Protein AF-A0AA43YAU7-F1 (afdb_monomer_lite)

Organism: Clostridium botulinum (NCBI:txid1491)

Structure (mmCIF, N/CA/C/O backbone):
data_AF-A0AA43YAU7-F1
#
_entry.id   AF-A0AA43YAU7-F1
#
loop_
_atom_site.group_PDB
_atom_site.id
_atom_site.type_symbol
_atom_site.label_atom_id
_atom_site.label_alt_id
_atom_site.label_comp_id
_atom_site.label_asym_id
_atom_site.label_entity_id
_atom_site.label_seq_id
_atom_site.pdbx_PDB_ins_code
_atom_site.Cartn_x
_atom_site.Cartn_y
_atom_site.Cartn_z
_atom_site.occupancy
_atom_site.B_iso_or_equiv
_atom_site.auth_seq_id
_atom_site.auth_comp_id
_atom_site.auth_asym_id
_atom_site.auth_atom_id
_atom_site.pdbx_PDB_model_num
ATOM 1 N N . MET A 1 1 ? 38.675 -1.350 -55.666 1.00 52.44 1 MET A N 1
ATOM 2 C CA . MET A 1 1 ? 39.019 -1.628 -54.248 1.00 52.44 1 MET A CA 1
ATOM 3 C C . MET A 1 1 ? 38.585 -0.493 -53.308 1.00 52.44 1 MET A C 1
ATOM 5 O O . MET A 1 1 ? 37.856 -0.763 -52.362 1.00 52.44 1 MET A O 1
ATOM 9 N N . TYR A 1 2 ? 38.901 0.772 -53.619 1.00 46.19 2 TYR A N 1
ATOM 10 C CA . TYR A 1 2 ? 38.535 1.960 -52.819 1.00 46.19 2 TYR A CA 1
ATOM 11 C C . TYR A 1 2 ? 37.016 2.158 -52.594 1.00 46.19 2 TYR A C 1
ATOM 13 O O . TYR A 1 2 ? 36.570 2.400 -51.474 1.00 46.19 2 TYR A O 1
ATOM 21 N N . MET A 1 3 ? 36.189 1.950 -53.628 1.00 52.56 3 MET A N 1
ATOM 22 C CA . MET A 1 3 ? 34.719 2.039 -53.524 1.00 52.56 3 MET A CA 1
ATOM 23 C C . MET A 1 3 ? 34.093 0.997 -52.579 1.00 52.56 3 MET A C 1
ATOM 25 O O . MET A 1 3 ? 33.087 1.287 -51.937 1.00 52.56 3 MET A O 1
A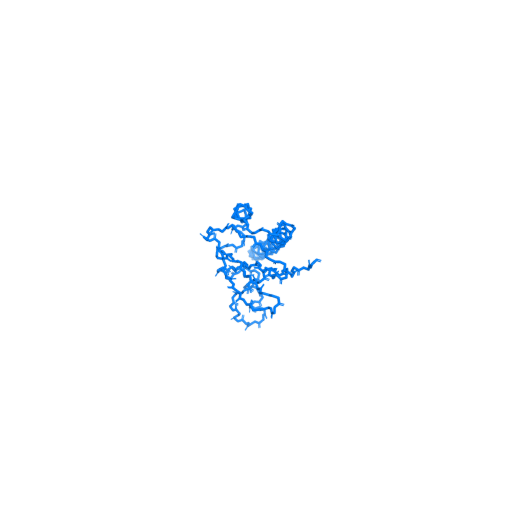TOM 29 N N . LYS A 1 4 ? 34.685 -0.202 -52.459 1.00 53.78 4 LYS A N 1
ATOM 30 C CA . LYS A 1 4 ? 34.192 -1.280 -51.578 1.00 53.78 4 LYS A CA 1
ATOM 31 C C . LYS A 1 4 ? 34.428 -0.930 -50.101 1.00 53.78 4 LYS A C 1
ATOM 33 O O . LYS A 1 4 ? 33.558 -1.150 -49.267 1.00 53.78 4 LYS A O 1
ATOM 38 N N . ILE A 1 5 ? 35.565 -0.294 -49.805 1.00 56.50 5 ILE A N 1
ATOM 39 C CA . ILE A 1 5 ? 35.937 0.181 -48.462 1.00 56.50 5 ILE A CA 1
ATOM 40 C C . ILE A 1 5 ? 35.021 1.335 -48.012 1.00 56.50 5 ILE A C 1
ATOM 42 O O . ILE A 1 5 ? 34.545 1.336 -46.879 1.00 56.50 5 ILE A O 1
ATOM 46 N N . LEU A 1 6 ? 34.707 2.284 -48.902 1.00 53.84 6 LEU A N 1
ATOM 47 C CA . LEU A 1 6 ? 33.777 3.391 -48.620 1.00 53.84 6 LEU A CA 1
ATOM 48 C C . LEU A 1 6 ? 32.323 2.925 -48.418 1.00 53.84 6 LEU A C 1
ATOM 50 O O . LEU A 1 6 ? 31.646 3.431 -47.523 1.00 53.84 6 LEU A O 1
ATOM 54 N N . LYS A 1 7 ? 31.846 1.943 -49.200 1.00 55.84 7 LYS A N 1
ATOM 55 C CA . LYS A 1 7 ? 30.512 1.336 -49.015 1.00 55.84 7 LYS A CA 1
ATOM 56 C C . LYS A 1 7 ? 30.394 0.618 -47.665 1.00 55.84 7 LYS A C 1
ATOM 58 O O . LYS A 1 7 ? 29.409 0.823 -46.961 1.00 55.84 7 LYS A O 1
ATOM 63 N N . ASN A 1 8 ? 31.423 -0.138 -47.270 1.00 57.25 8 ASN A N 1
ATOM 64 C CA . ASN A 1 8 ? 31.455 -0.836 -45.980 1.00 57.25 8 ASN A CA 1
ATOM 65 C C . ASN A 1 8 ? 31.486 0.133 -44.783 1.00 57.25 8 ASN A C 1
ATOM 67 O O . ASN A 1 8 ? 30.830 -0.124 -43.779 1.00 57.25 8 ASN A O 1
ATOM 71 N N . LYS A 1 9 ? 32.173 1.280 -44.896 1.00 59.69 9 LYS A N 1
ATOM 72 C CA . LYS A 1 9 ? 32.175 2.319 -43.847 1.00 59.69 9 LYS A CA 1
ATOM 73 C C . LYS A 1 9 ? 30.816 3.016 -43.677 1.00 59.69 9 LYS A C 1
ATOM 75 O O . LYS A 1 9 ? 30.432 3.304 -42.549 1.00 59.69 9 LYS A O 1
ATOM 80 N N . LYS A 1 10 ? 30.070 3.256 -44.767 1.00 60.78 10 LYS A N 1
ATOM 81 C CA . LYS A 1 10 ? 28.721 3.858 -44.703 1.00 60.78 10 LYS A CA 1
ATOM 82 C C . LYS A 1 10 ? 27.677 2.907 -44.100 1.00 60.78 10 LYS A C 1
ATOM 84 O O . LYS A 1 10 ? 26.858 3.357 -43.307 1.00 60.78 10 LYS A O 1
ATOM 89 N N . GLY A 1 11 ? 27.740 1.612 -44.425 1.00 64.62 11 GLY A N 1
ATOM 90 C CA . GLY A 1 11 ? 26.876 0.591 -43.813 1.00 64.62 11 GLY A CA 1
ATOM 91 C C . GLY A 1 11 ? 27.208 0.323 -42.340 1.00 64.62 11 GLY A C 1
ATOM 92 O O . GLY A 1 11 ? 26.307 0.177 -41.524 1.00 64.62 11 GLY A O 1
ATOM 93 N N . GLY A 1 12 ? 28.493 0.339 -41.967 1.00 74.81 12 GLY A N 1
ATOM 94 C CA . GLY A 1 12 ? 28.908 0.192 -40.568 1.00 74.81 12 GLY A CA 1
ATOM 95 C C . GLY A 1 12 ? 28.385 1.316 -39.668 1.00 74.81 12 GLY A C 1
ATOM 96 O O . GLY A 1 12 ? 27.906 1.047 -38.571 1.00 74.81 12 GLY A O 1
ATOM 97 N N . LEU A 1 13 ? 28.398 2.566 -40.149 1.00 78.00 13 LEU A N 1
ATOM 98 C CA . LEU A 1 13 ? 27.894 3.706 -39.380 1.00 78.00 13 LEU A CA 1
ATOM 99 C C . LEU A 1 13 ? 26.379 3.620 -39.128 1.00 78.00 13 LEU A C 1
ATOM 101 O O . LEU A 1 13 ? 25.940 3.919 -38.020 1.00 78.00 13 LEU A O 1
ATOM 105 N N . SER A 1 14 ? 25.582 3.176 -40.111 1.00 79.81 14 SER A N 1
ATOM 106 C CA . SER A 1 14 ? 24.131 3.023 -39.918 1.00 79.81 14 SER A CA 1
ATOM 107 C C . SER A 1 14 ? 23.800 1.922 -38.916 1.00 79.81 14 SER A C 1
ATOM 109 O O . SER A 1 14 ? 22.900 2.104 -38.107 1.00 79.81 14 SER A O 1
ATOM 111 N N . VAL A 1 15 ? 24.550 0.813 -38.941 1.00 82.69 15 VAL A N 1
ATOM 112 C CA . VAL A 1 15 ? 24.390 -0.292 -37.986 1.00 82.69 15 VAL A CA 1
ATOM 113 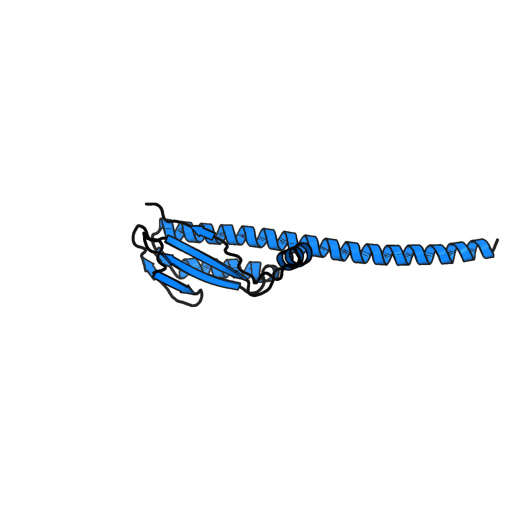C C . VAL A 1 15 ? 24.745 0.160 -36.571 1.00 82.69 15 VAL A C 1
ATOM 115 O O . VAL A 1 15 ? 24.022 -0.165 -35.632 1.00 82.69 15 VAL A O 1
ATOM 118 N N . ILE A 1 16 ? 25.814 0.945 -36.404 1.00 84.75 16 ILE A N 1
ATOM 119 C CA . ILE A 1 16 ? 26.189 1.503 -35.097 1.00 84.75 16 ILE A CA 1
ATOM 120 C C . ILE A 1 16 ? 25.074 2.419 -34.583 1.00 84.75 16 ILE A C 1
ATOM 122 O O . ILE A 1 16 ? 24.589 2.206 -33.478 1.00 84.75 16 ILE A O 1
ATOM 126 N N . LEU A 1 17 ? 24.601 3.364 -35.404 1.00 84.06 17 LEU A N 1
ATOM 127 C CA . LEU A 1 17 ? 23.515 4.283 -35.042 1.00 84.06 17 LEU A CA 1
ATOM 128 C C . LEU A 1 17 ? 22.223 3.551 -34.658 1.00 84.06 17 LEU A C 1
ATOM 130 O O . LEU A 1 17 ? 21.647 3.843 -33.611 1.00 84.06 17 LEU A O 1
ATOM 134 N N . SER A 1 18 ? 21.782 2.575 -35.460 1.00 86.50 18 SER A N 1
ATOM 135 C CA . SER A 1 18 ? 20.586 1.788 -35.138 1.00 86.50 18 SER A CA 1
ATOM 136 C C . SER A 1 18 ? 20.766 0.991 -33.849 1.00 86.50 18 SER A C 1
ATOM 138 O O . SER A 1 18 ? 19.855 0.942 -33.028 1.00 86.50 18 SER A O 1
ATOM 140 N N . SER A 1 19 ? 21.951 0.414 -33.636 1.00 87.69 19 SER A N 1
ATOM 141 C CA . SER A 1 19 ? 22.256 -0.352 -32.423 1.00 87.69 19 SER A CA 1
ATOM 142 C C . SER A 1 19 ? 22.254 0.538 -31.183 1.00 87.69 19 SER A C 1
ATOM 144 O O . SER A 1 19 ? 21.726 0.134 -30.153 1.00 87.69 19 SER A O 1
ATOM 146 N N . THR A 1 20 ? 22.780 1.763 -31.280 1.00 89.75 20 THR A N 1
ATOM 147 C CA . THR A 1 20 ? 22.747 2.734 -30.182 1.00 89.75 20 THR A CA 1
ATOM 148 C C . THR A 1 20 ? 21.315 3.119 -29.825 1.00 89.75 20 THR A C 1
ATOM 150 O O . THR A 1 20 ? 20.966 3.076 -28.652 1.00 89.75 20 THR A O 1
ATOM 153 N N . ILE A 1 21 ? 20.464 3.419 -30.813 1.00 91.25 21 ILE A N 1
ATOM 154 C CA . ILE A 1 21 ? 19.052 3.762 -30.570 1.00 91.25 21 ILE A CA 1
ATOM 155 C C . ILE A 1 21 ? 18.322 2.599 -29.891 1.00 91.25 21 ILE A C 1
ATOM 157 O O . ILE A 1 21 ? 17.640 2.802 -28.887 1.00 91.25 21 ILE A O 1
ATOM 161 N N . VAL A 1 22 ? 18.497 1.376 -30.401 1.00 92.25 22 VAL A N 1
ATOM 162 C CA . VAL A 1 22 ? 17.891 0.174 -29.812 1.00 92.25 22 VAL A CA 1
ATOM 163 C C . VAL A 1 22 ? 18.382 -0.031 -28.381 1.00 92.25 22 VAL A C 1
ATOM 165 O O . VAL A 1 22 ? 17.567 -0.249 -27.489 1.00 92.25 22 VAL A O 1
ATOM 168 N N . LEU A 1 23 ? 19.687 0.102 -28.128 1.00 92.00 23 LEU A N 1
ATOM 169 C CA . LEU A 1 23 ? 20.254 -0.032 -26.787 1.00 92.00 23 LEU A CA 1
ATOM 170 C C . LEU A 1 23 ? 19.676 1.012 -25.823 1.00 92.00 23 LEU A C 1
ATOM 172 O O . LEU A 1 23 ? 19.330 0.676 -24.691 1.00 92.00 23 LEU A O 1
ATOM 176 N N . THR A 1 24 ? 19.526 2.259 -26.270 1.00 90.25 24 THR A N 1
ATOM 177 C CA . THR A 1 24 ? 18.911 3.329 -25.480 1.00 90.25 24 THR A CA 1
ATOM 178 C C . THR A 1 24 ? 17.458 3.001 -25.132 1.00 90.25 24 THR A C 1
ATOM 180 O O . THR A 1 24 ? 17.089 3.083 -23.963 1.00 90.25 24 THR A O 1
ATOM 183 N N . ILE A 1 25 ? 16.651 2.558 -26.103 1.00 90.69 25 ILE A N 1
ATOM 184 C CA . ILE A 1 25 ? 15.255 2.151 -25.867 1.00 90.69 25 ILE A CA 1
ATOM 185 C C . ILE A 1 25 ? 15.189 0.976 -24.885 1.00 90.69 25 ILE A C 1
ATOM 187 O O . ILE A 1 25 ? 14.427 1.030 -23.922 1.00 90.69 25 ILE A O 1
ATOM 191 N N . CYS A 1 26 ? 16.021 -0.052 -25.076 1.00 89.75 26 CYS A N 1
ATOM 192 C CA . CYS A 1 26 ? 16.103 -1.187 -24.158 1.00 89.75 26 CYS A CA 1
ATOM 193 C C . CYS A 1 26 ? 16.473 -0.738 -22.740 1.00 89.75 26 CYS A C 1
ATOM 195 O O . CYS A 1 26 ? 15.868 -1.197 -21.778 1.00 89.75 26 CYS A O 1
ATOM 197 N N . THR A 1 27 ? 17.422 0.191 -22.598 1.00 90.94 27 THR A N 1
ATOM 198 C CA . THR A 1 27 ? 17.840 0.715 -21.288 1.00 90.94 27 THR A CA 1
ATOM 199 C C . THR A 1 27 ? 16.686 1.428 -20.585 1.00 90.94 27 THR A C 1
ATOM 201 O O . THR A 1 27 ? 16.439 1.172 -19.407 1.00 90.94 27 THR A O 1
ATOM 204 N N . PHE A 1 28 ? 15.929 2.263 -21.305 1.00 87.62 28 PHE A N 1
ATOM 205 C CA . PHE A 1 28 ? 14.731 2.899 -20.755 1.00 87.62 28 PHE A CA 1
ATOM 206 C C . PHE A 1 28 ? 13.661 1.876 -20.368 1.00 87.62 28 PHE A C 1
ATOM 208 O O . PHE A 1 28 ? 13.084 1.990 -19.290 1.00 87.62 28 PHE A O 1
ATOM 215 N N . ALA A 1 29 ? 13.433 0.851 -21.194 1.00 85.62 29 ALA A N 1
ATOM 216 C CA . ALA A 1 29 ? 12.490 -0.220 -20.882 1.00 85.62 29 ALA A CA 1
ATOM 217 C C . ALA A 1 29 ? 12.895 -0.989 -19.611 1.00 85.62 29 ALA A C 1
ATOM 219 O O . ALA A 1 29 ? 12.058 -1.209 -18.737 1.00 85.62 29 ALA A O 1
ATOM 220 N N . PHE A 1 30 ? 14.179 -1.333 -19.457 1.00 88.12 30 PHE A N 1
ATOM 221 C CA . PHE A 1 30 ? 14.697 -1.976 -18.245 1.00 88.12 30 PHE A CA 1
ATOM 222 C C . PHE A 1 30 ? 14.560 -1.092 -17.005 1.00 88.12 30 PHE A C 1
ATOM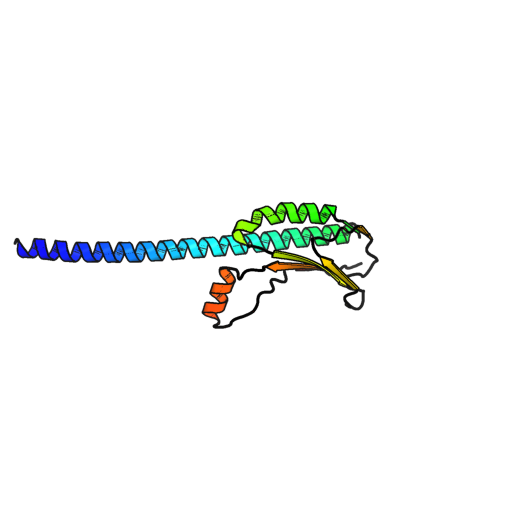 224 O O . PHE A 1 30 ? 14.094 -1.575 -15.976 1.00 88.12 30 PHE A O 1
ATOM 231 N N . MET A 1 31 ? 14.898 0.199 -17.095 1.00 86.88 31 MET A N 1
ATOM 232 C CA . MET A 1 31 ? 14.686 1.136 -15.985 1.00 86.88 31 MET A CA 1
ATOM 233 C C . MET A 1 31 ? 13.209 1.226 -15.587 1.00 86.88 31 MET A C 1
ATOM 235 O O . MET A 1 31 ? 12.892 1.287 -14.401 1.00 86.88 31 MET A O 1
ATOM 239 N N . TYR A 1 32 ? 12.304 1.200 -16.566 1.00 82.94 32 TYR A N 1
ATOM 240 C CA . TYR A 1 32 ? 10.868 1.255 -16.318 1.00 82.94 32 TYR A CA 1
ATOM 241 C C . TYR A 1 32 ? 10.355 -0.011 -15.621 1.00 82.94 32 TYR A C 1
ATOM 243 O O . TYR A 1 32 ? 9.613 0.086 -14.645 1.00 82.94 32 TYR A O 1
ATOM 251 N N . MET A 1 33 ? 10.787 -1.193 -16.077 1.00 83.25 33 MET A N 1
ATOM 252 C CA . MET A 1 33 ? 10.466 -2.470 -15.427 1.00 83.25 33 MET A CA 1
ATOM 253 C C . MET A 1 33 ? 10.995 -2.516 -13.992 1.00 83.25 33 MET A C 1
ATOM 255 O O . MET A 1 33 ? 10.253 -2.880 -13.085 1.00 83.25 33 MET A O 1
ATOM 259 N N . TYR A 1 34 ? 12.233 -2.066 -13.775 1.00 86.19 34 TYR A N 1
ATOM 260 C CA . TYR A 1 34 ? 12.823 -1.969 -12.441 1.00 86.19 34 TYR A CA 1
ATOM 261 C C . TYR A 1 34 ? 12.005 -1.058 -11.516 1.00 86.19 34 TYR A C 1
ATOM 263 O O . TYR A 1 34 ? 11.717 -1.423 -10.378 1.00 86.19 34 TYR A O 1
ATOM 271 N N . TYR A 1 35 ? 11.575 0.113 -12.000 1.00 82.62 35 TYR A N 1
ATOM 272 C CA . TYR A 1 35 ? 10.733 1.010 -11.206 1.00 82.62 35 TYR A CA 1
ATOM 273 C C . TYR A 1 35 ? 9.386 0.366 -10.859 1.00 82.62 35 TYR A C 1
ATOM 275 O O . TYR A 1 35 ? 8.932 0.475 -9.723 1.00 82.62 35 TYR A O 1
ATOM 283 N N . CYS A 1 36 ? 8.772 -0.347 -11.809 1.00 80.56 36 CYS A N 1
ATOM 284 C CA . CYS A 1 36 ? 7.526 -1.075 -11.573 1.00 80.56 36 CYS A CA 1
ATOM 285 C C . CYS A 1 36 ? 7.686 -2.153 -10.493 1.00 80.56 36 CYS A C 1
ATOM 287 O O . CYS A 1 36 ? 6.852 -2.246 -9.595 1.00 80.56 36 CYS A O 1
ATOM 289 N N . GLU A 1 37 ? 8.766 -2.933 -10.547 1.00 83.12 37 GLU A N 1
ATOM 290 C CA . GLU A 1 37 ? 9.068 -3.963 -9.549 1.00 83.12 37 GLU A CA 1
ATOM 291 C C . GLU A 1 37 ? 9.265 -3.357 -8.153 1.00 83.12 37 GLU A C 1
ATOM 293 O O . GLU A 1 37 ? 8.671 -3.824 -7.179 1.00 83.12 37 GLU A O 1
ATOM 298 N N . MET A 1 38 ? 10.031 -2.265 -8.056 1.00 83.69 38 MET A N 1
ATOM 299 C CA . MET A 1 38 ? 10.216 -1.540 -6.797 1.00 83.69 38 MET A CA 1
ATOM 300 C C . MET A 1 38 ? 8.900 -0.988 -6.257 1.00 83.69 38 MET A C 1
ATOM 302 O O . MET A 1 38 ? 8.642 -1.084 -5.058 1.00 83.69 38 MET A O 1
ATOM 306 N N . GLU A 1 39 ? 8.038 -0.458 -7.124 1.00 81.38 39 GLU A N 1
ATOM 307 C CA . GLU A 1 39 ? 6.720 0.030 -6.731 1.00 81.38 39 GLU A CA 1
ATOM 308 C C . GLU A 1 39 ? 5.847 -1.098 -6.155 1.00 81.38 39 GLU A C 1
ATOM 310 O O . GLU A 1 39 ? 5.254 -0.944 -5.084 1.00 81.38 39 GLU A O 1
ATOM 315 N N . MET A 1 40 ? 5.809 -2.258 -6.821 1.00 79.75 40 MET A N 1
ATOM 316 C CA . MET A 1 40 ? 5.076 -3.441 -6.357 1.00 79.75 40 MET A CA 1
ATOM 317 C C . MET A 1 40 ? 5.604 -3.949 -5.013 1.00 79.75 40 MET A C 1
ATOM 319 O O . MET A 1 40 ? 4.818 -4.236 -4.108 1.00 79.75 40 MET A O 1
ATOM 323 N N . HIS A 1 41 ? 6.926 -4.010 -4.852 1.00 84.94 41 HIS A N 1
ATOM 324 C CA . HIS A 1 41 ? 7.557 -4.412 -3.599 1.00 84.94 41 HIS A CA 1
ATOM 325 C C . HIS A 1 41 ? 7.235 -3.430 -2.461 1.00 84.94 41 HIS A C 1
ATOM 327 O O . HIS A 1 41 ? 6.874 -3.847 -1.359 1.00 84.94 41 HIS A O 1
ATOM 333 N N . CYS A 1 42 ? 7.305 -2.120 -2.722 1.00 83.06 42 CYS A N 1
ATOM 334 C CA . CYS A 1 42 ? 6.938 -1.093 -1.745 1.00 83.06 42 CYS A CA 1
ATOM 335 C C . CYS A 1 42 ? 5.478 -1.240 -1.311 1.00 83.06 42 CYS A C 1
ATOM 337 O O . CYS A 1 42 ? 5.201 -1.251 -0.115 1.00 83.06 42 CYS A O 1
ATOM 339 N N . ARG A 1 43 ? 4.552 -1.427 -2.260 1.00 79.62 43 ARG A N 1
ATOM 340 C CA . ARG A 1 43 ? 3.136 -1.676 -1.953 1.00 79.62 43 ARG A CA 1
ATOM 341 C C . ARG A 1 43 ? 2.961 -2.916 -1.081 1.00 79.62 43 ARG A C 1
ATOM 343 O O . ARG A 1 43 ? 2.288 -2.841 -0.063 1.00 79.62 43 ARG A O 1
ATOM 350 N N . SER A 1 44 ? 3.612 -4.029 -1.418 1.00 82.69 44 SER A N 1
ATOM 351 C CA . SER A 1 44 ? 3.539 -5.248 -0.604 1.00 82.69 44 SER A CA 1
ATOM 352 C C . SER A 1 44 ? 4.022 -5.017 0.831 1.00 82.69 44 SER A C 1
ATOM 354 O O . SER A 1 44 ? 3.396 -5.489 1.778 1.00 82.69 44 SER A O 1
ATOM 356 N N . ASN A 1 45 ? 5.113 -4.272 1.009 1.00 85.44 45 ASN A N 1
ATOM 357 C CA . ASN A 1 45 ? 5.626 -3.941 2.337 1.00 85.44 45 ASN A CA 1
ATOM 358 C C . ASN A 1 45 ? 4.676 -3.034 3.118 1.00 85.44 45 ASN A C 1
ATOM 360 O O . ASN A 1 45 ? 4.463 -3.265 4.305 1.00 85.44 45 ASN A O 1
ATOM 364 N N . LEU A 1 46 ? 4.080 -2.036 2.464 1.00 82.56 46 LEU A N 1
ATOM 365 C CA . LEU A 1 46 ? 3.091 -1.168 3.096 1.00 82.56 46 LEU A CA 1
ATOM 366 C C . LEU A 1 46 ? 1.840 -1.932 3.513 1.00 82.56 46 LEU A C 1
ATOM 368 O O . LEU A 1 46 ? 1.378 -1.748 4.634 1.00 82.56 46 LEU A O 1
ATOM 372 N N . ASN A 1 47 ? 1.349 -2.839 2.666 1.00 82.00 47 ASN A N 1
ATOM 373 C CA . ASN A 1 47 ? 0.240 -3.724 3.013 1.00 82.00 47 ASN A CA 1
ATOM 374 C C . ASN A 1 47 ? 0.569 -4.543 4.269 1.00 82.00 47 ASN A C 1
ATOM 376 O O . ASN A 1 47 ? -0.246 -4.630 5.183 1.00 82.00 47 ASN A O 1
ATOM 380 N N . ASN A 1 48 ? 1.780 -5.102 4.347 1.00 84.12 48 ASN A N 1
ATOM 381 C CA . ASN A 1 48 ? 2.220 -5.867 5.513 1.00 84.12 48 ASN A CA 1
ATOM 382 C C . ASN A 1 48 ? 2.316 -5.003 6.778 1.00 84.12 48 ASN A C 1
ATOM 384 O O . ASN A 1 48 ? 1.896 -5.449 7.843 1.00 84.12 48 ASN A O 1
ATOM 388 N N . LEU A 1 49 ? 2.835 -3.777 6.667 1.00 84.50 49 LEU A N 1
ATOM 389 C CA . LEU A 1 49 ? 2.919 -2.836 7.787 1.00 84.50 49 LEU A CA 1
ATOM 390 C C . LEU A 1 49 ? 1.529 -2.421 8.279 1.00 84.50 49 LEU A C 1
ATOM 392 O O . LEU A 1 49 ? 1.270 -2.506 9.474 1.00 84.50 49 LEU A O 1
ATOM 396 N N . MET A 1 50 ? 0.617 -2.055 7.374 1.00 82.69 50 MET A N 1
ATOM 397 C CA . MET A 1 50 ? -0.774 -1.723 7.717 1.00 82.69 50 MET A CA 1
ATOM 398 C C . MET A 1 50 ? -1.492 -2.913 8.355 1.00 82.69 50 MET A C 1
ATOM 400 O O . MET A 1 50 ? -2.236 -2.756 9.320 1.00 82.69 50 MET A O 1
ATOM 404 N N . TYR A 1 51 ? -1.259 -4.123 7.844 1.00 83.94 51 TYR A N 1
ATOM 405 C CA . TYR A 1 51 ? -1.824 -5.338 8.418 1.00 83.94 51 TYR A CA 1
ATOM 406 C C . TYR A 1 51 ? -1.302 -5.607 9.835 1.00 83.94 51 TYR A C 1
ATOM 408 O O . TYR A 1 51 ? -2.079 -5.954 10.722 1.00 83.94 51 TYR A O 1
ATOM 416 N N . GLN A 1 52 ? 0.002 -5.433 10.067 1.00 84.31 52 GLN A N 1
ATOM 417 C CA . GLN A 1 52 ? 0.590 -5.533 11.405 1.00 84.31 52 GLN A CA 1
ATOM 418 C C . GLN A 1 52 ? 0.014 -4.474 12.344 1.00 84.31 52 GLN A C 1
ATOM 420 O O . GLN A 1 52 ? -0.361 -4.804 13.465 1.00 84.31 52 GLN A O 1
ATOM 425 N N . GLU A 1 53 ? -0.151 -3.244 11.862 1.00 83.81 53 GLU A N 1
ATOM 426 C CA . GLU A 1 53 ? -0.755 -2.154 12.624 1.00 83.81 53 GLU A CA 1
ATOM 427 C C . GLU A 1 53 ? -2.185 -2.500 13.062 1.00 83.81 53 GLU A C 1
ATOM 429 O O . GLU A 1 53 ? -2.513 -2.436 14.247 1.00 83.81 53 GLU A O 1
ATOM 434 N N . LEU A 1 54 ? -3.024 -2.960 12.127 1.00 84.06 54 LEU A N 1
ATOM 435 C CA . LEU A 1 54 ? -4.387 -3.410 12.424 1.00 84.06 54 LEU A CA 1
ATOM 436 C C . LEU A 1 54 ? -4.407 -4.601 13.387 1.00 84.06 54 LEU A C 1
ATOM 438 O O . LEU A 1 54 ? -5.278 -4.671 14.255 1.00 84.06 54 LEU A O 1
ATOM 442 N N . LYS A 1 55 ? -3.443 -5.521 13.277 1.00 84.12 55 LYS A N 1
ATOM 443 C CA . LYS A 1 55 ? -3.312 -6.657 14.194 1.00 84.12 55 LYS A CA 1
ATOM 444 C C . LYS A 1 55 ? -2.958 -6.201 15.610 1.00 84.12 55 LYS A C 1
ATOM 446 O O . LYS A 1 55 ? -3.546 -6.707 16.564 1.00 84.12 55 LYS A O 1
ATOM 451 N N . ASP A 1 56 ? -2.056 -5.237 15.753 1.00 84.00 56 ASP A N 1
ATOM 452 C CA . ASP A 1 56 ? -1.674 -4.677 17.050 1.00 84.00 56 ASP A CA 1
ATOM 453 C C . ASP A 1 56 ? -2.832 -3.899 17.680 1.00 84.00 56 ASP A C 1
ATOM 455 O O . ASP A 1 56 ? -3.103 -4.049 18.874 1.00 84.00 56 ASP A O 1
ATOM 459 N N . ILE A 1 57 ? -3.570 -3.126 16.879 1.00 83.69 57 ILE A N 1
ATOM 460 C CA . ILE A 1 57 ? -4.800 -2.450 17.310 1.00 83.69 57 ILE A CA 1
ATOM 461 C C . ILE A 1 57 ? -5.844 -3.482 17.759 1.00 83.69 57 ILE A C 1
ATOM 463 O O . ILE A 1 57 ? -6.461 -3.324 18.813 1.00 83.69 57 ILE A O 1
ATOM 467 N N . SER A 1 58 ? -6.011 -4.570 17.001 1.00 81.25 58 SER A N 1
ATOM 468 C CA . SER A 1 58 ? -6.937 -5.658 17.331 1.00 81.25 58 SER A CA 1
ATOM 469 C C . SER A 1 58 ? -6.556 -6.387 18.614 1.00 81.25 58 SER A C 1
ATOM 471 O O . SER A 1 58 ? -7.433 -6.700 19.417 1.00 81.25 58 SER A O 1
ATOM 473 N N . TYR A 1 59 ? -5.269 -6.660 18.822 1.00 82.19 59 TYR A N 1
ATOM 474 C CA . TYR A 1 59 ? -4.782 -7.346 20.015 1.00 82.19 59 TYR A CA 1
ATOM 475 C C . TYR A 1 59 ? -4.920 -6.468 21.264 1.00 82.19 59 TYR A C 1
ATOM 477 O O . TYR A 1 59 ? -5.422 -6.918 22.294 1.00 82.19 59 TYR A O 1
ATOM 485 N N . ASN A 1 60 ? -4.528 -5.196 21.160 1.00 83.44 60 ASN A N 1
ATOM 486 C CA . ASN A 1 60 ? -4.561 -4.256 22.279 1.00 83.44 60 ASN A CA 1
ATOM 487 C C . ASN A 1 60 ? -5.954 -3.658 22.530 1.00 83.44 60 ASN A C 1
ATOM 489 O O . ASN A 1 60 ? -6.181 -3.071 23.587 1.00 83.44 60 ASN A O 1
ATOM 493 N N . LYS A 1 61 ? -6.884 -3.807 21.575 1.00 84.50 61 LYS A N 1
ATOM 494 C CA . LYS A 1 61 ? -8.227 -3.198 21.581 1.00 84.50 61 LYS A CA 1
ATOM 495 C C . LYS A 1 61 ? -8.171 -1.681 21.766 1.00 84.50 61 LYS A C 1
ATOM 497 O O . LYS A 1 61 ? -9.031 -1.082 22.412 1.00 84.50 61 LYS A O 1
ATOM 502 N N . GLU A 1 62 ? -7.134 -1.060 21.220 1.00 85.31 62 GLU A N 1
ATOM 503 C CA . GLU A 1 62 ? -6.853 0.356 21.412 1.00 85.31 62 GLU A CA 1
ATOM 504 C C . GLU A 1 62 ? -6.194 0.926 20.158 1.00 85.31 62 GLU A C 1
ATOM 506 O O . GLU A 1 62 ? -5.192 0.401 19.669 1.00 85.31 62 GLU A O 1
ATOM 511 N N . LEU A 1 63 ? -6.771 2.006 19.645 1.00 84.69 63 LEU A N 1
ATOM 512 C CA . LEU A 1 63 ? -6.248 2.778 18.534 1.00 84.69 63 LEU A CA 1
ATOM 513 C C . LEU A 1 63 ? -5.501 3.990 19.104 1.00 84.69 63 LEU A C 1
ATOM 515 O O . LEU A 1 63 ? -6.118 4.919 19.627 1.00 84.69 63 LEU A O 1
ATOM 519 N N . LYS A 1 64 ? -4.166 3.965 19.023 1.00 84.19 64 LYS A N 1
ATOM 520 C CA . LYS A 1 64 ? -3.279 5.010 19.559 1.00 84.19 64 LYS A CA 1
ATOM 521 C C . LYS A 1 64 ? -2.604 5.794 18.454 1.00 84.19 64 LYS A C 1
ATOM 523 O O . LYS A 1 64 ? -2.069 5.202 17.519 1.00 84.19 64 LYS A O 1
ATOM 528 N N . ASN A 1 65 ? -2.458 7.095 18.674 1.00 81.62 65 ASN A N 1
ATOM 529 C CA . ASN A 1 65 ? -1.627 7.938 17.823 1.00 81.62 65 ASN A CA 1
ATOM 530 C C . ASN A 1 65 ? -0.172 7.426 17.704 1.00 81.62 65 ASN A C 1
ATOM 532 O O . ASN A 1 65 ? 0.406 7.458 16.626 1.00 81.62 65 ASN A O 1
ATOM 536 N N . SER A 1 66 ? 0.417 6.864 18.769 1.00 78.94 66 SER A N 1
ATOM 537 C CA . SER A 1 66 ? 1.800 6.348 18.737 1.00 78.94 66 SER A CA 1
ATOM 538 C C . SER A 1 66 ? 2.012 5.211 17.730 1.00 78.94 66 SER A C 1
ATOM 540 O O . SER A 1 66 ? 3.080 5.093 17.132 1.00 78.94 66 SER A O 1
ATOM 542 N N . THR A 1 67 ? 0.995 4.365 17.551 1.00 74.81 67 THR A N 1
ATOM 543 C CA . THR A 1 67 ? 1.013 3.259 16.587 1.00 74.81 67 THR A CA 1
ATOM 544 C C . THR A 1 67 ? 1.060 3.812 15.158 1.00 74.81 67 THR A C 1
ATOM 546 O O . THR A 1 67 ? 1.867 3.375 14.337 1.00 74.81 67 THR A O 1
ATOM 549 N N . HIS A 1 68 ? 0.312 4.886 14.919 1.00 77.50 68 HIS A N 1
ATOM 550 C CA . HIS A 1 68 ? 0.285 5.581 13.642 1.00 77.50 68 HIS A CA 1
ATOM 551 C C . HIS A 1 68 ? 1.515 6.447 13.367 1.00 77.50 68 HIS A C 1
ATOM 553 O O . HIS A 1 68 ? 1.971 6.529 12.229 1.00 77.50 68 HIS A O 1
ATOM 559 N N . GLU A 1 69 ? 2.115 7.060 14.386 1.00 79.88 69 GLU A N 1
ATOM 560 C CA . GLU A 1 69 ? 3.386 7.777 14.244 1.00 79.88 69 GLU A CA 1
ATOM 561 C C . GLU A 1 69 ? 4.510 6.847 13.771 1.00 79.88 69 GLU A C 1
ATOM 563 O O . GLU A 1 69 ? 5.312 7.226 12.910 1.00 79.88 69 GLU A O 1
ATOM 568 N N . PHE A 1 70 ? 4.546 5.614 14.289 1.00 78.38 70 PHE A N 1
ATOM 569 C CA . PHE A 1 70 ? 5.470 4.586 13.819 1.00 78.38 70 PHE A CA 1
ATOM 570 C C . PHE A 1 70 ? 5.216 4.245 12.347 1.00 78.38 70 PHE A C 1
ATOM 572 O O . PHE A 1 70 ? 6.150 4.284 11.540 1.00 78.38 70 PHE A O 1
ATOM 579 N N . PHE A 1 71 ? 3.957 4.002 11.977 1.00 78.56 71 PHE A N 1
ATOM 580 C CA . PHE A 1 71 ? 3.574 3.746 10.593 1.00 78.56 71 PHE A CA 1
ATOM 581 C C . PHE A 1 71 ? 3.973 4.899 9.663 1.00 78.56 71 PHE A C 1
ATOM 583 O O . PHE A 1 71 ? 4.678 4.680 8.682 1.00 78.56 71 PHE A O 1
ATOM 590 N N . ASN A 1 72 ? 3.640 6.146 10.006 1.00 78.88 72 ASN A N 1
ATOM 591 C CA . ASN A 1 72 ? 4.009 7.334 9.232 1.00 78.88 72 ASN A CA 1
ATOM 592 C C . ASN A 1 72 ? 5.527 7.494 9.071 1.00 78.88 72 ASN A C 1
ATOM 594 O O . ASN A 1 72 ? 6.001 7.957 8.030 1.00 78.88 72 ASN A O 1
ATOM 598 N N . LYS A 1 73 ? 6.313 7.125 10.085 1.00 83.69 73 LYS A N 1
ATOM 599 C CA . LYS A 1 73 ? 7.776 7.151 9.999 1.00 83.69 73 LYS A CA 1
ATOM 600 C C . LYS A 1 73 ? 8.304 6.116 9.006 1.00 83.69 73 LYS A C 1
ATOM 602 O O . LYS A 1 73 ? 9.184 6.448 8.212 1.00 83.69 73 LYS A O 1
ATOM 607 N N . GLU A 1 74 ? 7.775 4.897 9.033 1.00 81.31 74 GLU A N 1
ATOM 608 C CA . GLU A 1 74 ? 8.170 3.837 8.100 1.00 81.31 74 GLU A CA 1
ATOM 609 C C . GLU A 1 74 ? 7.684 4.131 6.673 1.00 81.31 74 GLU A C 1
ATOM 611 O O . GLU A 1 74 ? 8.463 4.038 5.726 1.00 81.31 74 GLU A O 1
ATOM 616 N N . MET A 1 75 ? 6.450 4.614 6.523 1.00 78.50 75 MET A N 1
ATOM 617 C CA . MET A 1 75 ? 5.849 5.088 5.271 1.00 78.50 75 MET A CA 1
ATOM 618 C C . MET A 1 75 ? 6.730 6.092 4.518 1.00 78.50 75 MET A C 1
ATOM 620 O O . MET A 1 75 ? 6.898 5.984 3.302 1.00 78.50 75 MET A O 1
ATOM 624 N N . LYS A 1 76 ? 7.341 7.054 5.228 1.00 81.88 76 LYS A N 1
ATOM 625 C CA . LYS A 1 76 ? 8.210 8.080 4.622 1.00 81.88 76 LYS A CA 1
ATOM 626 C C . LYS A 1 76 ? 9.385 7.494 3.839 1.00 81.88 76 LYS A C 1
ATOM 628 O O . LYS A 1 76 ? 9.856 8.129 2.900 1.00 81.88 76 LYS A O 1
ATOM 633 N N . ARG A 1 77 ? 9.841 6.284 4.180 1.00 81.62 77 ARG A N 1
ATOM 634 C CA . ARG A 1 77 ? 10.922 5.590 3.457 1.00 81.62 77 ARG A CA 1
ATOM 635 C C . ARG A 1 77 ? 10.508 5.175 2.045 1.00 81.62 77 ARG A C 1
ATOM 637 O O . ARG A 1 77 ? 11.367 5.025 1.182 1.00 81.62 77 ARG A O 1
ATOM 644 N N . TYR A 1 78 ? 9.207 5.028 1.805 1.00 78.31 78 TYR A N 1
ATOM 645 C CA . TYR A 1 78 ? 8.646 4.548 0.546 1.00 78.31 78 TYR A CA 1
ATOM 646 C C . TYR A 1 78 ? 8.135 5.675 -0.368 1.00 78.31 78 TYR A C 1
ATOM 648 O O . TYR A 1 78 ? 7.837 5.411 -1.532 1.00 78.31 78 TYR A O 1
ATOM 656 N N . LEU A 1 79 ? 8.094 6.930 0.112 1.00 74.75 79 LEU A N 1
ATOM 657 C CA . LEU A 1 79 ? 7.592 8.105 -0.626 1.00 74.75 7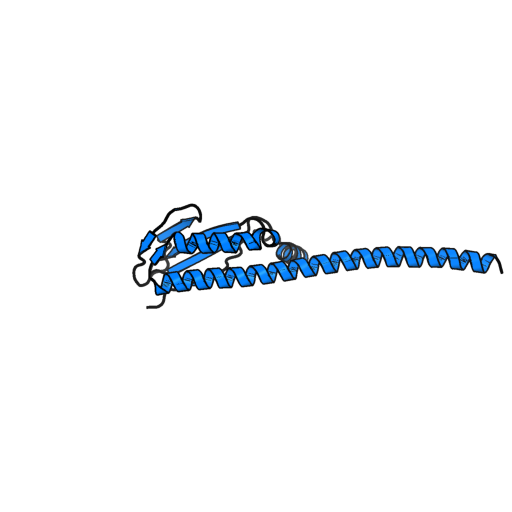9 LEU A CA 1
ATOM 658 C C . LEU A 1 79 ? 8.220 8.273 -2.017 1.00 74.75 79 LEU A C 1
ATOM 660 O O . LEU A 1 79 ? 7.516 8.584 -2.973 1.00 74.75 79 LEU A O 1
ATOM 664 N N . ASN A 1 80 ? 9.522 8.007 -2.152 1.00 73.19 80 ASN A N 1
ATOM 665 C CA . ASN A 1 80 ? 10.237 8.138 -3.429 1.00 73.19 80 ASN A CA 1
ATOM 666 C C . ASN A 1 80 ? 9.722 7.182 -4.526 1.00 73.19 80 ASN A C 1
ATOM 668 O O . ASN A 1 80 ? 9.966 7.418 -5.709 1.00 73.19 80 ASN A O 1
ATOM 672 N N . PHE A 1 81 ? 9.027 6.108 -4.143 1.00 73.56 81 PHE A N 1
ATOM 673 C CA . PHE A 1 81 ? 8.521 5.084 -5.059 1.00 73.56 81 PHE A CA 1
ATOM 674 C C . PHE A 1 81 ? 7.004 5.149 -5.231 1.00 73.56 81 PHE A C 1
ATOM 676 O O . PHE A 1 81 ? 6.499 4.922 -6.324 1.00 73.56 81 PHE A O 1
ATOM 683 N N . ILE A 1 82 ? 6.270 5.464 -4.162 1.00 72.25 82 ILE A N 1
ATOM 684 C CA . ILE A 1 82 ? 4.798 5.457 -4.167 1.00 72.25 82 ILE A CA 1
ATOM 685 C C . ILE A 1 82 ? 4.179 6.848 -4.379 1.00 72.25 82 ILE A C 1
ATOM 687 O O . ILE A 1 82 ? 2.981 6.942 -4.638 1.00 72.25 82 ILE A O 1
ATOM 691 N N . GLY A 1 83 ? 4.976 7.917 -4.266 1.00 74.75 83 GLY A N 1
ATOM 692 C CA . GLY A 1 83 ? 4.507 9.301 -4.317 1.00 74.75 83 GLY A CA 1
ATOM 693 C C . GLY A 1 83 ? 3.675 9.710 -3.098 1.00 74.75 83 GLY A C 1
ATOM 694 O O . GLY A 1 83 ? 3.695 9.057 -2.055 1.00 74.75 83 GLY A O 1
ATOM 695 N N . ASP A 1 84 ? 2.940 10.814 -3.230 1.00 75.69 84 ASP A N 1
ATOM 696 C CA . ASP A 1 84 ? 2.073 11.319 -2.164 1.00 75.69 84 ASP A CA 1
ATOM 697 C C . ASP A 1 84 ? 0.876 10.395 -1.914 1.00 75.69 84 ASP A C 1
ATOM 699 O O . ASP A 1 84 ? 0.255 9.875 -2.846 1.00 75.69 84 ASP A O 1
ATOM 703 N N . TYR A 1 85 ? 0.498 10.258 -0.646 1.00 75.81 85 TYR A N 1
ATOM 704 C CA . TYR A 1 85 ? -0.619 9.429 -0.208 1.00 75.81 85 TYR A CA 1
ATOM 705 C C . TYR A 1 85 ? -1.472 10.145 0.847 1.00 75.81 85 TYR A C 1
ATOM 707 O O . TYR A 1 85 ? -1.013 11.061 1.528 1.00 75.81 85 TYR A O 1
ATOM 715 N N . ASN A 1 86 ? -2.719 9.704 0.978 1.00 78.12 86 ASN A N 1
ATOM 716 C CA . ASN A 1 86 ? -3.614 10.000 2.087 1.00 78.12 86 ASN A CA 1
ATOM 717 C C . ASN A 1 86 ? -3.870 8.705 2.848 1.00 78.12 86 ASN A C 1
ATOM 719 O O . ASN A 1 86 ? -4.241 7.701 2.242 1.00 78.12 86 ASN A O 1
ATOM 723 N N . TYR A 1 87 ? -3.689 8.736 4.160 1.00 79.69 87 TYR A N 1
ATOM 724 C CA . TYR A 1 87 ? -3.970 7.602 5.025 1.00 79.69 87 TYR A CA 1
ATOM 725 C C . TYR A 1 87 ? -5.119 7.935 5.966 1.00 79.69 87 TYR A C 1
ATOM 727 O O . TYR A 1 87 ? -5.108 9.000 6.589 1.00 79.69 87 TYR A O 1
ATOM 735 N N . LYS A 1 88 ? -6.087 7.025 6.066 1.00 83.56 88 LYS A N 1
ATOM 736 C CA . LYS A 1 88 ? -7.216 7.148 6.985 1.00 83.56 88 LYS A CA 1
ATOM 737 C C . LYS A 1 88 ? -7.628 5.800 7.558 1.00 83.56 88 LYS A C 1
ATOM 739 O O . LYS A 1 88 ? -7.468 4.760 6.916 1.00 83.56 88 LYS A O 1
ATOM 744 N N . TYR A 1 89 ? -8.222 5.846 8.739 1.00 84.81 89 TYR A N 1
ATOM 745 C CA . TYR A 1 89 ? -8.963 4.738 9.315 1.00 84.81 89 TYR A CA 1
ATOM 746 C C . TYR A 1 89 ? -10.455 4.923 9.096 1.00 84.81 89 TYR A C 1
ATOM 748 O O . TYR A 1 89 ? -10.982 6.022 9.232 1.00 84.81 89 TYR A O 1
ATOM 756 N N . GLU A 1 90 ? -11.139 3.824 8.817 1.00 87.56 90 GLU A N 1
ATOM 757 C CA . GLU A 1 90 ? -12.594 3.737 8.841 1.00 87.56 90 GLU A CA 1
ATOM 758 C C . GLU A 1 90 ? -12.995 2.718 9.910 1.00 87.56 90 GLU A C 1
ATOM 760 O O . GLU A 1 90 ? -12.531 1.574 9.906 1.00 87.56 90 GLU A O 1
ATOM 765 N N . ILE A 1 91 ? -13.843 3.144 10.839 1.00 86.56 91 ILE A N 1
ATOM 766 C CA . ILE A 1 91 ? -14.325 2.350 11.965 1.00 86.56 91 ILE A CA 1
ATOM 767 C C . ILE A 1 91 ? -15.799 2.041 11.736 1.00 86.56 91 ILE A C 1
ATOM 769 O O . ILE A 1 91 ? -16.618 2.943 11.565 1.00 86.56 91 ILE A O 1
ATOM 773 N N . TYR A 1 92 ? -16.132 0.760 11.777 1.00 85.19 92 TYR A N 1
ATOM 774 C CA . TYR A 1 92 ? -17.453 0.221 11.504 1.00 85.19 92 TYR A CA 1
ATOM 775 C C . TYR A 1 92 ? -18.028 -0.481 12.733 1.00 85.19 92 TYR A C 1
ATOM 777 O O . TYR A 1 92 ? -17.288 -1.102 13.499 1.00 85.19 92 TYR A O 1
ATOM 785 N N . ASP A 1 93 ? -19.346 -0.428 12.906 1.00 83.75 93 ASP A N 1
ATOM 786 C CA . ASP A 1 93 ? -20.042 -1.189 13.946 1.00 83.75 93 ASP A CA 1
ATOM 787 C C . ASP A 1 93 ? -20.178 -2.680 13.581 1.00 83.75 93 ASP A C 1
ATOM 789 O O . ASP A 1 93 ? -19.720 -3.150 12.532 1.00 83.75 93 ASP A O 1
ATOM 793 N N . LYS A 1 94 ? -20.832 -3.436 14.471 1.00 82.00 94 LYS A N 1
ATOM 794 C CA . LYS A 1 94 ? -21.132 -4.864 14.280 1.00 82.00 94 LYS A CA 1
ATOM 795 C C . LYS A 1 94 ? -21.974 -5.133 13.027 1.00 82.00 94 LYS A C 1
ATOM 797 O O . LYS A 1 94 ? -21.838 -6.200 12.426 1.00 82.00 94 LYS A O 1
ATOM 802 N N . ASP A 1 95 ? -22.788 -4.164 12.623 1.00 84.25 95 ASP A N 1
ATOM 803 C CA . ASP A 1 95 ? -23.705 -4.225 11.486 1.00 84.25 95 ASP A CA 1
ATOM 804 C C . ASP A 1 95 ? -23.079 -3.668 10.191 1.00 84.25 95 ASP A C 1
ATOM 806 O O . ASP A 1 95 ? -23.731 -3.634 9.148 1.00 84.25 95 ASP A O 1
ATOM 810 N N . LYS A 1 96 ? -21.781 -3.322 10.223 1.00 81.06 96 LYS A N 1
ATOM 811 C CA . LYS A 1 96 ? -20.992 -2.729 9.129 1.00 81.06 96 LYS A CA 1
ATOM 812 C C . LYS A 1 96 ? -21.403 -1.306 8.738 1.00 81.06 96 LYS A C 1
ATOM 814 O O . LYS A 1 96 ? -21.086 -0.872 7.630 1.00 81.06 96 LYS A O 1
ATOM 819 N N . ASN A 1 97 ? -22.043 -0.555 9.624 1.00 86.19 97 ASN A N 1
ATOM 820 C CA . ASN A 1 97 ? -22.238 0.875 9.416 1.00 86.19 97 ASN A CA 1
ATOM 821 C C . ASN A 1 97 ? -20.960 1.623 9.791 1.00 86.19 97 ASN A C 1
ATOM 823 O O . ASN A 1 97 ? -20.365 1.358 10.835 1.00 86.19 97 ASN A O 1
ATOM 827 N N . LEU A 1 98 ? -20.538 2.559 8.940 1.00 86.25 98 LEU A N 1
ATOM 828 C CA . LEU A 1 98 ? -19.415 3.447 9.227 1.00 86.25 98 LEU A CA 1
ATOM 829 C C . LEU A 1 98 ? -19.798 4.370 10.390 1.00 86.25 98 LEU A C 1
ATOM 831 O O . LEU A 1 98 ? -20.714 5.179 10.267 1.00 86.25 98 LEU A O 1
ATOM 835 N N . ILE A 1 99 ? -19.097 4.243 11.512 1.00 87.75 99 ILE A N 1
ATOM 836 C CA . ILE A 1 99 ? -19.308 5.072 12.704 1.00 87.75 99 ILE A CA 1
ATOM 837 C C . ILE A 1 99 ? -18.381 6.281 12.670 1.00 87.75 99 ILE A C 1
ATOM 839 O O . ILE A 1 99 ? -18.745 7.365 13.124 1.00 87.75 99 ILE A O 1
ATOM 843 N N . ARG A 1 100 ? -17.152 6.084 12.179 1.00 85.88 100 ARG A N 1
ATOM 844 C CA . ARG A 1 100 ? -16.118 7.108 12.239 1.00 85.88 100 ARG A CA 1
ATOM 845 C C . ARG A 1 100 ? -15.075 6.948 11.146 1.00 85.88 100 ARG A C 1
ATOM 847 O O . ARG A 1 100 ? -14.650 5.836 10.843 1.00 85.88 100 ARG A O 1
ATOM 854 N N . GLU A 1 101 ? -14.619 8.082 10.634 1.00 86.81 101 GLU A N 1
ATOM 855 C CA . GLU A 1 101 ? -13.390 8.197 9.858 1.00 86.81 101 GLU A CA 1
ATOM 856 C C . GLU A 1 101 ? -12.361 8.969 10.682 1.00 86.81 101 GLU A C 1
ATOM 858 O O . GLU A 1 101 ? -12.720 9.905 11.397 1.00 86.81 101 GLU A O 1
ATOM 863 N N . ILE A 1 102 ? -11.104 8.540 10.629 1.00 85.19 102 ILE A N 1
ATOM 864 C CA . ILE A 1 102 ? -9.994 9.205 11.312 1.00 85.19 102 ILE A CA 1
ATOM 865 C C . ILE A 1 102 ? -8.894 9.419 10.288 1.00 85.19 102 ILE A C 1
ATOM 867 O O . ILE A 1 102 ? -8.281 8.460 9.810 1.00 85.19 102 ILE A O 1
ATOM 871 N N . ASP A 1 103 ? -8.639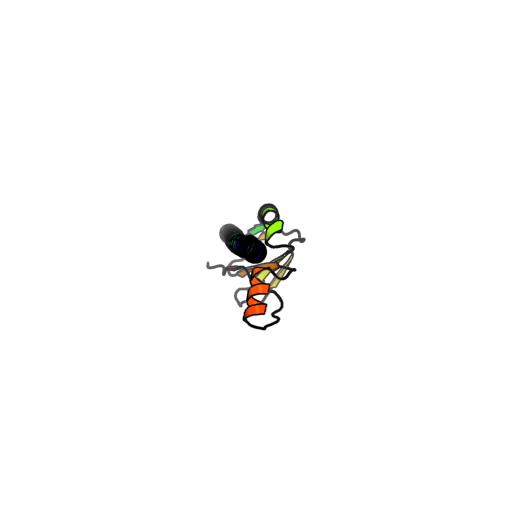 10.678 9.961 1.00 81.06 103 ASP A N 1
ATOM 872 C CA . ASP A 1 103 ? -7.546 11.045 9.074 1.00 81.06 103 ASP A CA 1
ATOM 873 C C . ASP A 1 103 ? -6.194 11.010 9.794 1.00 81.06 103 ASP A C 1
ATOM 875 O O . ASP A 1 103 ? -6.088 11.245 10.997 1.00 81.06 103 ASP A O 1
ATOM 879 N N . SER A 1 104 ? -5.125 10.779 9.029 1.00 67.69 104 SER A N 1
ATOM 880 C CA . SER A 1 104 ? -3.736 10.747 9.529 1.00 67.69 104 SER A CA 1
ATOM 881 C C . SER A 1 104 ? -3.259 11.993 10.292 1.00 67.69 104 SER A C 1
ATOM 883 O O . SER A 1 104 ? -2.222 11.954 10.951 1.00 67.69 104 SER A O 1
ATOM 885 N N . THR A 1 105 ? -3.976 13.113 10.194 1.00 71.62 105 THR A N 1
ATOM 886 C CA . THR A 1 105 ? -3.652 14.363 10.895 1.00 71.62 105 THR A CA 1
ATOM 887 C C . THR A 1 105 ? -4.364 14.511 12.235 1.00 71.62 105 THR A C 1
ATOM 889 O O . THR A 1 105 ? -4.049 15.432 12.988 1.00 71.62 105 THR A O 1
ATOM 892 N N . GLU A 1 106 ? -5.337 13.652 12.532 1.00 76.62 106 GLU A N 1
ATOM 893 C CA . GLU A 1 106 ? -6.071 13.698 13.791 1.00 76.62 106 GLU A CA 1
ATOM 894 C C . GLU A 1 106 ? -5.281 13.038 14.921 1.00 76.62 106 GLU A C 1
ATOM 896 O O . GLU A 1 106 ? -4.645 12.000 14.746 1.00 76.62 106 GLU A O 1
ATOM 901 N N . VAL A 1 107 ? -5.359 13.623 16.118 1.00 77.19 107 VAL A N 1
ATOM 902 C CA . VAL A 1 107 ? -4.831 13.008 17.339 1.00 77.19 107 VAL A CA 1
ATOM 903 C C . VAL A 1 107 ? -5.940 12.181 17.976 1.00 77.19 107 VAL A C 1
ATOM 905 O O . VAL A 1 107 ? -6.979 12.719 18.356 1.00 77.19 107 VAL A O 1
ATOM 908 N N . TYR A 1 108 ? -5.703 10.883 18.137 1.00 79.75 108 TYR A N 1
ATOM 909 C CA . TYR A 1 108 ? -6.669 9.948 18.710 1.00 79.75 108 TYR A CA 1
ATOM 910 C C . TYR A 1 108 ? -6.025 9.009 19.731 1.00 79.75 108 TYR A C 1
ATOM 912 O O . TYR A 1 108 ? -4.845 8.647 19.658 1.00 79.75 108 TYR A O 1
ATOM 920 N N . ASN A 1 109 ? -6.838 8.616 20.706 1.00 82.25 109 ASN A N 1
ATOM 921 C CA . ASN A 1 109 ? -6.518 7.578 21.671 1.00 82.25 109 ASN A CA 1
ATOM 922 C C . ASN A 1 109 ? -7.824 6.907 22.109 1.00 82.25 109 ASN A C 1
ATOM 924 O O . ASN A 1 109 ? -8.475 7.345 23.059 1.00 82.25 109 ASN A O 1
ATOM 928 N N . GLU A 1 110 ? -8.248 5.897 21.357 1.00 78.38 110 GLU A N 1
ATOM 929 C CA . GLU A 1 110 ? -9.577 5.303 21.480 1.00 78.38 110 GLU A CA 1
ATOM 930 C C . GLU A 1 110 ? -9.507 3.842 21.881 1.00 78.38 110 GLU A C 1
ATOM 932 O O . GLU A 1 110 ? -8.873 3.022 21.219 1.00 78.38 110 GLU A O 1
ATOM 937 N N . LYS A 1 111 ? -10.225 3.499 22.951 1.00 83.00 111 LYS A N 1
ATOM 938 C CA . LYS A 1 111 ? -10.497 2.103 23.284 1.00 83.00 111 LYS A CA 1
ATOM 939 C C . LYS A 1 111 ? -11.610 1.583 22.391 1.00 83.00 111 LYS A C 1
ATOM 941 O O . LYS A 1 111 ? -12.672 2.192 22.290 1.00 83.00 111 LYS A O 1
ATOM 946 N N . LEU A 1 112 ? -11.370 0.431 21.787 1.00 80.75 112 LEU A N 1
ATOM 947 C CA . LEU A 1 112 ? -12.291 -0.201 20.859 1.00 80.75 112 LEU A CA 1
ATOM 948 C C . LEU A 1 112 ? -13.184 -1.177 21.612 1.00 80.75 112 LEU A C 1
ATOM 950 O O . LEU A 1 112 ? -12.710 -2.022 22.377 1.00 80.75 112 LEU A O 1
ATOM 954 N N . THR A 1 113 ? -14.492 -1.061 21.403 1.00 77.44 113 THR A N 1
ATOM 955 C CA . THR A 1 113 ? -15.454 -2.008 21.962 1.00 77.44 113 THR A CA 1
ATOM 956 C C . THR A 1 113 ? -15.491 -3.294 21.125 1.00 77.44 113 THR A C 1
ATOM 958 O O . THR A 1 113 ? -15.235 -3.266 19.917 1.00 77.44 113 THR A O 1
ATOM 961 N N . PRO A 1 114 ? -15.793 -4.454 21.739 1.00 74.62 114 PRO A N 1
ATOM 962 C CA . PRO A 1 114 ? -15.885 -5.717 21.010 1.00 74.62 114 PRO A CA 1
ATOM 963 C C . PRO A 1 114 ? -16.892 -5.665 19.850 1.00 74.62 114 PRO A C 1
ATOM 965 O O . PRO A 1 114 ? -18.022 -5.201 20.016 1.00 74.62 114 PRO A O 1
ATOM 968 N N . GLY A 1 115 ? -16.487 -6.198 18.694 1.00 73.56 115 GLY A N 1
ATOM 969 C CA . GLY A 1 115 ? -17.293 -6.296 17.471 1.00 73.56 115 GLY A CA 1
ATOM 970 C C . GLY A 1 115 ? -17.239 -5.087 16.531 1.00 73.56 115 GLY A C 1
ATOM 971 O O . GLY A 1 115 ? -17.885 -5.116 15.488 1.00 73.56 115 GLY A O 1
ATOM 972 N N . ILE A 1 116 ? -16.454 -4.060 16.858 1.00 82.75 116 ILE A N 1
ATOM 973 C CA . ILE A 1 116 ? -16.084 -3.002 15.909 1.00 82.75 116 ILE A CA 1
ATOM 974 C C . ILE A 1 116 ? -15.158 -3.567 14.829 1.00 82.75 116 ILE A C 1
ATOM 976 O O . ILE A 1 116 ? -14.271 -4.346 15.140 1.00 82.75 116 ILE A O 1
ATOM 980 N N . THR A 1 117 ? -15.312 -3.146 13.574 1.00 82.69 117 THR A N 1
ATOM 981 C CA . THR A 1 117 ? -14.355 -3.433 12.495 1.00 82.69 117 THR A CA 1
ATOM 982 C C . THR A 1 117 ? -13.550 -2.184 12.146 1.00 82.69 117 THR A C 1
ATOM 984 O O . THR A 1 117 ? -14.135 -1.136 11.914 1.00 82.69 117 THR A O 1
ATOM 987 N N . ILE A 1 118 ? -12.222 -2.286 12.058 1.00 82.62 118 ILE A N 1
ATOM 988 C CA . ILE A 1 118 ? -11.350 -1.192 11.603 1.00 82.62 118 ILE A CA 1
ATOM 989 C C . ILE A 1 118 ? -10.722 -1.558 10.275 1.00 82.62 118 ILE A C 1
ATOM 991 O O . ILE A 1 118 ? -10.134 -2.622 10.085 1.00 82.62 118 ILE A O 1
ATOM 995 N N . LYS A 1 119 ? -10.826 -0.616 9.356 1.00 83.94 119 LYS A N 1
ATOM 996 C CA . LYS A 1 119 ? -10.219 -0.669 8.047 1.00 83.94 119 LYS A CA 1
ATOM 997 C C . LYS A 1 119 ? -9.195 0.444 7.945 1.00 83.94 119 LYS A C 1
ATOM 999 O O . LYS A 1 119 ? -9.459 1.575 8.338 1.00 83.94 119 LYS A O 1
ATOM 1004 N N . SER A 1 120 ? -8.032 0.103 7.416 1.00 81.44 120 SER A N 1
ATOM 1005 C CA . SER A 1 120 ? -6.964 1.054 7.159 1.00 81.44 120 SER A CA 1
ATOM 1006 C C . SER A 1 120 ? -6.874 1.290 5.655 1.00 81.44 120 SER A C 1
ATOM 1008 O O . SER A 1 120 ? -6.831 0.347 4.864 1.00 81.44 120 SER A O 1
ATOM 1010 N N . ILE A 1 121 ? -6.905 2.550 5.236 1.00 81.75 121 ILE A N 1
ATOM 1011 C CA . ILE A 1 121 ? -6.986 2.919 3.825 1.00 81.75 121 ILE A CA 1
ATOM 1012 C C . ILE A 1 121 ? -5.846 3.859 3.488 1.00 81.75 121 ILE A C 1
ATOM 1014 O O . ILE A 1 121 ? -5.689 4.906 4.108 1.00 81.75 121 ILE A O 1
ATOM 1018 N N . LEU A 1 122 ? -5.096 3.500 2.447 1.00 79.19 122 LEU A N 1
ATOM 1019 C CA . LEU A 1 122 ? -4.012 4.306 1.912 1.00 79.19 122 LEU A CA 1
ATOM 1020 C C . LEU A 1 122 ? -4.267 4.661 0.447 1.00 79.19 122 LEU A C 1
ATOM 1022 O O . LEU A 1 122 ? -4.072 3.851 -0.448 1.00 79.19 122 LEU A O 1
ATOM 1026 N N . ILE A 1 123 ? -4.667 5.897 0.187 1.00 76.81 123 ILE A N 1
ATOM 1027 C CA . ILE A 1 123 ? -5.000 6.379 -1.152 1.00 76.81 123 ILE A CA 1
ATOM 1028 C C . ILE A 1 123 ? -3.795 7.123 -1.726 1.00 76.81 123 ILE A C 1
ATOM 1030 O O . ILE A 1 123 ? -3.417 8.172 -1.213 1.00 76.81 123 ILE A O 1
ATOM 1034 N N . GLN A 1 124 ? -3.197 6.619 -2.805 1.00 73.38 124 GLN A N 1
ATOM 1035 C CA . GLN A 1 124 ? -2.179 7.368 -3.551 1.00 73.38 124 GLN A CA 1
ATOM 1036 C C . GLN A 1 124 ? -2.819 8.538 -4.308 1.00 73.38 124 GLN A C 1
ATOM 1038 O O . GLN A 1 124 ? -3.800 8.347 -5.023 1.00 73.38 124 GLN A O 1
ATOM 1043 N N . LYS A 1 125 ? -2.243 9.741 -4.190 1.00 72.88 125 LYS A N 1
ATOM 1044 C CA . LYS A 1 125 ? -2.724 10.946 -4.892 1.00 72.88 125 LYS A CA 1
ATOM 1045 C C . LYS A 1 125 ? -2.348 10.957 -6.370 1.00 72.88 125 LYS A C 1
ATOM 1047 O O . LYS A 1 125 ? -3.085 11.496 -7.186 1.00 72.88 125 LYS A O 1
ATOM 1052 N N . ASN A 1 126 ? -1.200 10.373 -6.709 1.00 68.25 126 ASN A N 1
ATOM 1053 C CA . ASN A 1 126 ? -0.679 10.355 -8.072 1.00 68.25 126 ASN A CA 1
ATOM 1054 C C . ASN A 1 126 ? -0.834 8.972 -8.701 1.00 68.25 126 ASN A C 1
ATOM 1056 O O . ASN A 1 126 ? -0.638 7.952 -8.043 1.00 68.25 126 ASN A O 1
ATOM 1060 N N . THR A 1 127 ? -1.125 8.934 -10.004 1.00 65.06 127 THR A N 1
ATOM 1061 C CA . THR A 1 127 ? -1.189 7.675 -10.751 1.00 65.06 127 THR A CA 1
ATOM 1062 C C . THR A 1 127 ? 0.194 7.043 -10.808 1.00 65.06 127 THR A C 1
ATOM 1064 O O . THR A 1 127 ? 1.092 7.549 -11.492 1.00 65.06 127 THR A O 1
ATOM 1067 N N . ALA A 1 128 ? 0.320 5.934 -10.094 1.00 69.06 128 ALA A N 1
ATOM 1068 C CA . ALA A 1 128 ? 1.436 5.009 -10.114 1.00 69.06 128 ALA A CA 1
ATOM 1069 C C . ALA A 1 128 ? 1.892 4.649 -11.528 1.00 69.06 128 ALA A C 1
ATOM 1071 O O . ALA A 1 128 ? 1.074 4.502 -12.437 1.00 69.06 128 ALA A O 1
ATOM 1072 N N . VAL A 1 129 ? 3.195 4.441 -11.695 1.00 71.44 129 VAL A N 1
ATOM 1073 C CA . VAL A 1 129 ? 3.805 4.068 -12.978 1.00 71.44 129 VAL A CA 1
ATOM 1074 C C . VAL A 1 129 ? 3.229 2.740 -13.475 1.00 71.44 129 VAL A C 1
ATOM 1076 O O . VAL A 1 129 ? 2.823 2.633 -14.632 1.00 71.44 129 VAL A O 1
ATOM 1079 N N . THR A 1 130 ? 3.074 1.773 -12.571 1.00 69.62 130 THR A N 1
ATOM 1080 C CA . THR A 1 130 ? 2.406 0.491 -12.845 1.00 69.62 130 THR A CA 1
ATOM 1081 C C . THR A 1 130 ? 0.954 0.655 -13.307 1.00 69.62 130 THR A C 1
ATOM 1083 O O . THR A 1 130 ? 0.538 0.011 -14.267 1.00 69.62 130 THR A O 1
ATOM 1086 N N . GLN A 1 131 ? 0.183 1.558 -12.692 1.00 67.62 131 GLN A N 1
ATOM 1087 C CA . GLN A 1 131 ? -1.207 1.805 -13.089 1.00 67.62 131 GLN A CA 1
ATOM 1088 C C . GLN A 1 131 ? -1.300 2.525 -14.434 1.00 67.62 131 GLN A C 1
ATOM 1090 O O . GLN A 1 131 ? -2.184 2.219 -15.223 1.00 67.62 131 GLN A O 1
ATOM 1095 N N . ARG A 1 132 ? -0.381 3.451 -14.739 1.00 72.56 132 ARG A N 1
ATOM 1096 C CA . ARG A 1 132 ? -0.318 4.074 -16.073 1.00 72.56 132 ARG A CA 1
ATOM 1097 C C . ARG A 1 132 ? -0.103 3.018 -17.152 1.00 72.56 132 ARG A C 1
ATOM 1099 O O . ARG A 1 132 ? -0.756 3.082 -18.184 1.00 72.56 132 ARG A O 1
ATOM 1106 N N . LEU A 1 133 ? 0.760 2.036 -16.891 1.00 71.06 133 LEU A N 1
ATOM 1107 C CA . LEU A 1 133 ? 0.957 0.874 -17.760 1.00 71.06 133 LEU A CA 1
ATOM 1108 C C . LEU A 1 133 ? -0.340 0.084 -17.954 1.00 71.06 133 LEU A C 1
ATOM 1110 O O . LEU A 1 133 ? -0.721 -0.175 -19.091 1.00 71.06 133 LEU A O 1
ATOM 1114 N N . VAL A 1 134 ? -1.032 -0.255 -16.862 1.00 70.81 134 VAL A N 1
ATOM 1115 C CA . VAL A 1 134 ? -2.32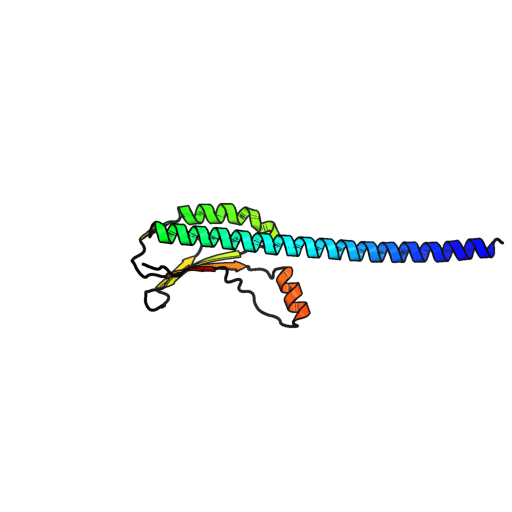0 -0.962 -16.930 1.00 70.81 134 VAL A CA 1
ATOM 1116 C C . VAL A 1 134 ? -3.336 -0.156 -17.731 1.00 70.81 134 VAL A C 1
ATOM 1118 O O . VAL A 1 134 ? -3.905 -0.707 -18.658 1.00 70.81 134 VAL A O 1
ATOM 1121 N N . ASN A 1 135 ? -3.491 1.140 -17.457 1.00 70.19 135 ASN A N 1
ATOM 1122 C CA . ASN A 1 135 ? -4.420 2.027 -18.160 1.00 70.19 135 ASN A CA 1
ATOM 1123 C C . ASN A 1 135 ? -4.099 2.139 -19.662 1.00 70.19 135 ASN A C 1
ATOM 1125 O O . ASN A 1 135 ? -5.010 2.193 -20.482 1.00 70.19 135 ASN A O 1
ATOM 1129 N N . ILE A 1 136 ? -2.813 2.145 -20.041 1.00 76.25 136 ILE A N 1
ATOM 1130 C CA . ILE A 1 136 ? -2.392 2.102 -21.452 1.00 76.25 136 ILE A CA 1
ATOM 1131 C C . ILE A 1 136 ? -2.789 0.766 -22.099 1.00 76.25 136 ILE A C 1
ATOM 1133 O O . ILE A 1 136 ? -3.233 0.756 -23.243 1.00 76.25 136 ILE A O 1
ATOM 1137 N N . ILE A 1 137 ? -2.637 -0.352 -21.383 1.00 75.88 137 ILE A N 1
ATOM 1138 C CA . ILE A 1 137 ? -2.962 -1.696 -21.887 1.00 75.88 137 ILE A CA 1
ATOM 1139 C C . ILE A 1 137 ? -4.480 -1.913 -21.966 1.00 75.88 137 ILE A C 1
ATOM 1141 O O . ILE A 1 137 ? -4.964 -2.480 -22.942 1.00 75.88 137 ILE A O 1
ATOM 1145 N N . SER A 1 138 ? -5.230 -1.479 -20.951 1.00 74.56 138 SER A N 1
ATOM 1146 C CA . SER A 1 138 ? -6.681 -1.660 -20.852 1.00 74.56 138 SER A CA 1
ATOM 1147 C C . SER A 1 138 ? -7.476 -0.599 -21.608 1.00 74.56 138 SER A C 1
ATOM 1149 O O . SER A 1 138 ? -8.661 -0.799 -21.852 1.00 74.56 138 SER A O 1
ATOM 1151 N N . ASN A 1 139 ? -6.837 0.506 -22.011 1.00 73.81 139 ASN A N 1
ATOM 1152 C CA . ASN A 1 139 ? -7.481 1.676 -22.610 1.00 73.81 139 ASN A CA 1
ATOM 1153 C C . ASN A 1 139 ? -8.582 2.283 -21.713 1.00 73.81 139 ASN A C 1
ATOM 1155 O O . ASN A 1 139 ? -9.561 2.849 -22.201 1.00 73.81 139 ASN A O 1
ATOM 1159 N N . GLU A 1 140 ? -8.420 2.159 -20.394 1.00 72.81 140 GLU A N 1
ATOM 1160 C CA . GLU A 1 140 ? -9.337 2.689 -19.384 1.00 72.81 140 GLU A CA 1
ATOM 1161 C C . GLU A 1 140 ? -8.663 3.800 -18.571 1.00 72.81 140 GLU A C 1
ATOM 1163 O O . GLU A 1 140 ? -7.523 3.674 -18.121 1.00 72.81 140 GLU A O 1
ATOM 1168 N N . SER A 1 141 ? -9.387 4.895 -18.331 1.00 61.19 141 SER A N 1
ATOM 1169 C CA . SER A 1 141 ? -8.967 5.980 -17.441 1.00 61.19 141 SER A CA 1
ATOM 1170 C C . SER A 1 141 ? -9.594 5.802 -16.055 1.00 61.19 141 SER A C 1
ATOM 1172 O O . SER A 1 141 ? -10.478 6.563 -15.665 1.00 61.19 141 SER A O 1
ATOM 1174 N N . ALA A 1 142 ? -9.188 4.763 -15.325 1.00 58.41 142 ALA A N 1
ATOM 1175 C CA . ALA A 1 142 ? -9.659 4.560 -13.957 1.00 58.41 142 ALA A CA 1
ATOM 1176 C C . ALA A 1 142 ? -9.021 5.589 -13.000 1.00 58.41 142 ALA A C 1
ATOM 1178 O O . ALA A 1 142 ? -7.793 5.726 -12.959 1.00 58.41 142 ALA A O 1
ATOM 1179 N N . GLU A 1 143 ? -9.853 6.303 -12.231 1.00 49.81 143 GLU A N 1
ATOM 1180 C CA . GLU A 1 143 ? -9.415 7.121 -11.094 1.00 49.81 143 GLU A CA 1
ATOM 1181 C C . GLU A 1 143 ? -8.973 6.229 -9.923 1.00 49.81 143 GLU A C 1
ATOM 1183 O O . GLU A 1 143 ? -9.522 5.157 -9.664 1.00 49.81 143 GLU A O 1
ATOM 1188 N N . HIS A 1 144 ? -7.912 6.661 -9.244 1.00 55.62 144 HIS A N 1
ATOM 1189 C CA . HIS A 1 144 ? -7.078 5.817 -8.392 1.00 55.62 144 HIS A CA 1
ATOM 1190 C C . HIS A 1 144 ? -7.702 5.576 -7.006 1.00 55.62 144 HIS A C 1
ATOM 1192 O O . HIS A 1 144 ? -7.927 6.519 -6.250 1.00 55.62 144 HIS A O 1
ATOM 1198 N N . LYS A 1 145 ? -7.877 4.309 -6.605 1.00 50.44 145 LYS A N 1
ATOM 1199 C CA . LYS A 1 145 ? -8.035 3.910 -5.195 1.00 50.44 145 LYS A CA 1
ATOM 1200 C C . LYS A 1 145 ? -7.231 2.639 -4.954 1.00 50.44 145 LYS A C 1
ATOM 1202 O O . LYS A 1 145 ? -7.638 1.555 -5.359 1.00 50.44 145 LYS A O 1
ATOM 1207 N N . ILE A 1 146 ? -6.089 2.755 -4.281 1.00 49.91 146 ILE A N 1
ATOM 1208 C CA . ILE A 1 146 ? -5.422 1.571 -3.737 1.00 49.91 146 ILE A CA 1
ATOM 1209 C C . ILE A 1 146 ? -6.045 1.318 -2.370 1.00 49.91 146 ILE A C 1
ATOM 1211 O O . ILE A 1 146 ? -5.650 1.883 -1.363 1.00 49.91 146 ILE A O 1
ATOM 1215 N N . GLU A 1 147 ? -7.092 0.509 -2.320 1.00 50.34 147 GLU A N 1
ATOM 1216 C CA . GLU A 1 147 ? -7.600 0.045 -1.037 1.00 50.34 147 GLU A CA 1
ATOM 1217 C C . GLU A 1 147 ? -6.684 -1.069 -0.537 1.00 50.34 147 GLU A C 1
ATOM 1219 O O . GLU A 1 147 ? -6.729 -2.192 -1.032 1.00 50.34 147 GLU A O 1
ATOM 1224 N N . ILE A 1 148 ? -5.781 -0.727 0.379 1.00 54.12 148 ILE A N 1
ATOM 1225 C CA . ILE A 1 148 ? -4.679 -1.621 0.718 1.00 54.12 148 ILE A CA 1
ATOM 1226 C C . ILE A 1 148 ? -5.110 -2.772 1.634 1.00 54.12 148 ILE A C 1
ATOM 1228 O O . ILE A 1 148 ? -4.697 -3.902 1.374 1.00 54.12 148 ILE A O 1
ATOM 1232 N N . THR A 1 149 ? -5.921 -2.575 2.683 1.00 55.12 149 THR A N 1
ATOM 1233 C CA . THR A 1 149 ? -6.308 -3.702 3.560 1.00 55.12 149 THR A CA 1
ATOM 1234 C C . THR A 1 149 ? -7.539 -3.410 4.430 1.00 55.12 149 THR A C 1
ATOM 1236 O O . THR A 1 149 ? -7.648 -2.360 5.053 1.00 55.12 149 THR A O 1
ATOM 1239 N N . SER A 1 150 ? -8.446 -4.380 4.564 1.00 48.38 150 SER A N 1
ATOM 1240 C CA . SER A 1 150 ? -9.511 -4.378 5.579 1.00 48.38 150 SER A CA 1
ATOM 1241 C C . SER A 1 150 ? -9.337 -5.563 6.525 1.00 48.38 150 SER A C 1
ATOM 1243 O O . SER A 1 150 ? -9.203 -6.688 6.041 1.00 48.38 150 SER A O 1
ATOM 1245 N N . MET A 1 151 ? -9.386 -5.351 7.844 1.00 54.31 151 MET A N 1
ATOM 1246 C CA . MET A 1 151 ? -9.318 -6.440 8.822 1.00 54.31 151 MET A CA 1
ATOM 1247 C C . MET A 1 151 ? -10.567 -6.443 9.702 1.00 54.31 151 MET A C 1
ATOM 1249 O O . MET A 1 151 ? -10.860 -5.480 10.406 1.00 54.31 151 MET A O 1
ATOM 1253 N N . LYS A 1 152 ? -11.332 -7.537 9.643 1.00 47.44 152 LYS A N 1
ATOM 1254 C CA . LYS A 1 152 ? -12.496 -7.735 10.509 1.00 47.44 152 LYS A CA 1
ATOM 1255 C C . LYS A 1 152 ? -12.014 -8.187 11.883 1.00 47.44 152 LYS A C 1
ATOM 1257 O O . LYS A 1 152 ? -11.237 -9.135 11.973 1.00 47.44 152 LYS A O 1
ATOM 1262 N N . PHE A 1 153 ? -12.499 -7.539 12.933 1.00 47.41 153 PHE A N 1
ATOM 1263 C CA . PHE A 1 153 ? -12.223 -7.965 14.297 1.00 47.41 153 PHE A CA 1
ATOM 1264 C C . PHE A 1 153 ? -13.104 -9.180 14.556 1.00 47.41 153 PHE A C 1
ATOM 1266 O O . PHE A 1 153 ? -14.316 -9.147 14.324 1.00 47.41 153 PHE A O 1
ATOM 1273 N N . ILE A 1 154 ? -12.476 -10.268 14.972 1.00 44.03 154 ILE A N 1
ATOM 1274 C CA . ILE A 1 154 ? -13.161 -11.481 15.395 1.00 44.03 154 ILE A CA 1
ATOM 1275 C C . ILE A 1 154 ? -12.903 -11.592 16.896 1.00 44.03 154 ILE A C 1
ATOM 1277 O O . ILE A 1 154 ? -11.784 -11.333 17.339 1.00 44.03 154 ILE A O 1
ATOM 1281 N N . GLU A 1 155 ? -13.977 -11.861 17.641 1.00 38.12 155 GLU A N 1
ATOM 1282 C CA . GLU A 1 155 ? -13.981 -12.065 19.096 1.00 38.12 155 GLU A CA 1
ATOM 1283 C C . GLU A 1 155 ? -12.922 -13.066 19.571 1.00 38.12 155 GLU A C 1
ATOM 1285 O O . GLU A 1 155 ? -12.717 -14.092 18.881 1.00 38.12 155 GLU A O 1
#

Radius of gyration: 25.03 Å; chains: 1; bounding box: 63×26×78 Å

Secondary structure (DSSP, 8-state):
-HHHHHHHHHHHHHHHHHHHHHHHHHHHHHHHHHHHHHHHHHHHHHHHHHHHHHHHHHHHTEEEHHHHHHHHHHHGGGHHHH-SEEEEEEEE-TT--EEEEEETTS--EEEPPTT-EEEEEEEESS--HHHHHHHHHHT--PPP----EEE----

Foldseek 3Di:
DVVVVVVVVVVVVVVVVVVVVVVVVVVVVVVLVVLVVLLVVLLVVLLVLVVVLQVVCLVVQKDALVSLVVSVVVNVVCCVRLPDKWKKKFKAALVRDTPDIGTNPDGDIDRHDPNIWIAIFIWRPDQHSNNVVVCVVVVDDDDTGCRRDTDGRDD

Sequence (155 aa):
MYMKILKNKKGGLSVILSSTIVLTICTFAFMYMYYCEMEMHCRSNLNNLMYQELKDISYNKELKNSTHEFFNKEMKRYLNFIGDYNYKYEIYDKDKNLIREIDSTEVYNEKLTPGITIKSILIQKNTAVTQRLVNIISNESAEHKIEITSMKFIE

pLDDT: mean 76.12, std 11.85, range [38.12, 92.25]